Protein AF-X0XMU7-F1 (afdb_monomer_lite)

pLDDT: mean 90.37, std 7.68, range [45.72, 96.88]

Radius of gyration: 17.72 Å; chains: 1; bounding box: 58×34×39 Å

Organism: NCBI:txid412755

Secondary structure (DSSP, 8-state):
-TTSHHHHHHHHHHHHHSEE--TT--TTS--SEE---HHHHHHHHHHTTEEEEEEEEESGGGGGSTTHHHHHHSHHHHHHHHHHHHHHHT-TTTGGGSSEEEEEEEEPPP--

InterPro domains:
  IPR029063 S-adenosyl-L-methionine-dependent methyltransferase superfamily [G3DSA:3.40.50.150] (1-109)

Foldseek 3Di:
DCVDPVVVVQVVCCVVFQWHDDPVVDVPGDHTDGHDDQVVVVVVCVVVQWAWPAKWAAQFCLVVDPPSVVLCVDPVSVVVSVVVRVVQTRPPVRSVSGPDMDTDTHHDDPPD

Structure (mmCIF, N/CA/C/O backbone):
data_AF-X0XMU7-F1
#
_entry.id   AF-X0XMU7-F1
#
loop_
_atom_site.group_PDB
_atom_site.id
_atom_site.type_symbol
_atom_site.label_atom_id
_atom_site.label_alt_id
_atom_site.label_comp_id
_atom_site.label_asym_id
_atom_site.label_entity_id
_atom_site.label_seq_id
_atom_site.pdbx_PDB_ins_code
_atom_site.Cartn_x
_atom_site.Cartn_y
_atom_site.Cartn_z
_atom_site.occupancy
_atom_site.B_iso_or_equiv
_atom_site.auth_seq_id
_atom_site.auth_comp_id
_atom_site.auth_asym_id
_atom_site.auth_atom_id
_atom_site.pdbx_PDB_model_num
ATOM 1 N N . GLY A 1 1 ? 16.074 10.063 0.774 1.00 84.88 1 GLY A N 1
ATOM 2 C CA . GLY A 1 1 ? 15.618 8.680 1.060 1.00 84.88 1 GLY A CA 1
ATOM 3 C C . GLY A 1 1 ? 16.195 8.187 2.378 1.00 84.88 1 GLY A C 1
ATOM 4 O O . GLY A 1 1 ? 16.749 8.995 3.102 1.00 84.88 1 GLY A O 1
ATOM 5 N N . LEU A 1 2 ? 16.106 6.891 2.708 1.00 91.25 2 LEU A N 1
ATOM 6 C CA . LEU A 1 2 ? 16.424 6.341 4.052 1.00 91.25 2 LEU A CA 1
ATOM 7 C C . LEU A 1 2 ? 17.864 6.565 4.578 1.00 91.25 2 LEU A C 1
ATOM 9 O O . LEU A 1 2 ? 18.133 6.370 5.770 1.00 91.25 2 LEU A O 1
ATOM 13 N N . SER A 1 3 ? 18.797 6.962 3.710 1.00 94.50 3 SER A N 1
ATOM 14 C CA . SER A 1 3 ? 20.139 7.415 4.096 1.00 94.50 3 SER A CA 1
ATOM 15 C C . SER A 1 3 ? 20.135 8.772 4.814 1.00 94.50 3 SER A C 1
ATOM 17 O O . SER A 1 3 ? 21.051 9.039 5.587 1.00 94.50 3 SER A O 1
ATOM 19 N N . ASP A 1 4 ? 19.110 9.596 4.594 1.00 95.06 4 ASP A N 1
ATOM 20 C CA . ASP A 1 4 ? 18.894 10.874 5.267 1.00 95.06 4 ASP A CA 1
ATOM 21 C C . ASP A 1 4 ? 18.164 10.654 6.610 1.00 95.06 4 ASP A C 1
ATOM 23 O O . ASP A 1 4 ? 17.062 10.090 6.619 1.00 95.06 4 ASP A O 1
ATOM 27 N N . PRO A 1 5 ? 18.736 11.085 7.751 1.00 95.06 5 PRO A N 1
ATOM 28 C CA . PRO A 1 5 ? 18.089 10.975 9.056 1.00 95.06 5 PRO A CA 1
ATOM 29 C C . PRO A 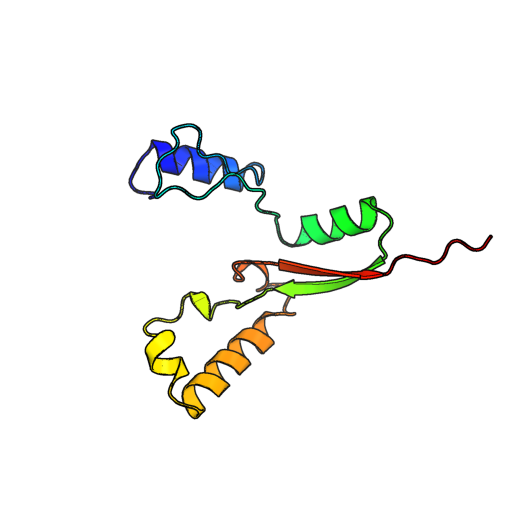1 5 ? 16.719 11.661 9.143 1.00 95.06 5 PRO A C 1
ATOM 31 O O . PRO A 1 5 ? 15.840 11.151 9.835 1.00 95.06 5 PRO A O 1
ATOM 34 N N . ALA A 1 6 ? 16.513 12.782 8.446 1.00 93.62 6 ALA A N 1
ATOM 35 C CA . ALA A 1 6 ? 15.232 13.485 8.450 1.00 93.62 6 ALA A CA 1
ATOM 36 C C . ALA A 1 6 ? 14.149 12.652 7.755 1.00 93.62 6 ALA A C 1
ATOM 38 O O . ALA A 1 6 ? 13.058 12.484 8.293 1.00 93.62 6 ALA A O 1
ATOM 39 N N . PHE A 1 7 ? 14.477 12.042 6.613 1.00 95.12 7 PHE A N 1
ATOM 40 C CA . PHE A 1 7 ? 13.562 11.130 5.928 1.00 95.12 7 PHE A CA 1
ATOM 41 C C . PHE A 1 7 ? 13.304 9.851 6.736 1.00 95.12 7 PHE A C 1
ATOM 43 O O . PHE A 1 7 ? 12.195 9.325 6.728 1.00 95.12 7 PHE A O 1
ATOM 50 N N . ARG A 1 8 ? 14.303 9.348 7.473 1.00 95.56 8 ARG A N 1
ATOM 51 C CA . ARG A 1 8 ? 14.114 8.189 8.358 1.00 95.56 8 ARG A CA 1
ATOM 52 C C . ARG A 1 8 ? 13.086 8.461 9.452 1.00 95.56 8 ARG A C 1
ATOM 54 O O . ARG A 1 8 ? 12.254 7.599 9.697 1.00 95.56 8 ARG A O 1
ATOM 61 N N . ALA A 1 9 ? 13.108 9.648 10.054 1.00 95.06 9 ALA A N 1
ATOM 62 C CA . ALA A 1 9 ? 12.111 10.030 11.052 1.00 95.06 9 ALA A CA 1
ATOM 63 C C . ALA A 1 9 ? 10.686 10.069 10.464 1.00 95.06 9 ALA A C 1
ATOM 65 O O . ALA A 1 9 ? 9.735 9.688 11.142 1.00 95.06 9 ALA A O 1
ATOM 66 N N . ILE A 1 10 ? 10.540 10.476 9.195 1.00 95.69 10 ILE A N 1
ATOM 67 C CA . ILE A 1 10 ? 9.258 10.407 8.475 1.00 95.69 10 ILE A CA 1
ATOM 68 C C . ILE A 1 10 ? 8.826 8.944 8.318 1.00 95.69 10 ILE A C 1
ATOM 70 O O . ILE A 1 10 ? 7.724 8.596 8.718 1.00 95.69 10 ILE A O 1
ATOM 74 N N . ALA A 1 11 ? 9.712 8.063 7.844 1.00 94.88 11 ALA A N 1
ATOM 75 C CA . ALA A 1 11 ? 9.400 6.639 7.695 1.00 94.88 11 ALA A CA 1
ATOM 76 C C . ALA A 1 11 ? 9.056 5.951 9.034 1.00 94.88 11 ALA A C 1
ATOM 78 O O . ALA A 1 11 ? 8.179 5.093 9.089 1.00 94.88 11 ALA A O 1
ATOM 79 N N . GLU A 1 12 ? 9.718 6.323 10.131 1.00 95.88 12 GLU A N 1
ATOM 80 C CA . GLU A 1 12 ? 9.382 5.835 11.476 1.00 95.88 12 GLU A CA 1
ATOM 81 C C . GLU A 1 12 ? 7.983 6.299 11.916 1.00 95.88 12 GLU A C 1
ATOM 83 O O . GLU A 1 12 ? 7.228 5.514 12.493 1.00 95.88 12 GLU A O 1
ATOM 88 N N . GLN A 1 13 ? 7.604 7.542 11.604 1.00 95.12 13 GLN A N 1
ATOM 89 C CA . GLN A 1 13 ? 6.258 8.062 11.858 1.00 95.12 13 GLN A CA 1
ATOM 90 C C . GLN A 1 13 ? 5.195 7.362 11.000 1.00 95.12 13 GLN A C 1
ATOM 92 O O . GLN A 1 13 ? 4.113 7.050 11.512 1.00 95.12 13 GLN A O 1
ATOM 97 N N . ASP A 1 14 ? 5.503 7.096 9.729 1.00 94.94 14 ASP A N 1
ATOM 98 C CA . ASP A 1 14 ? 4.647 6.338 8.814 1.00 94.94 14 ASP A CA 1
ATOM 99 C C . ASP A 1 14 ? 4.341 4.962 9.411 1.00 94.94 14 ASP A C 1
ATOM 101 O O . ASP A 1 14 ? 3.181 4.595 9.557 1.00 94.94 14 ASP A O 1
ATOM 105 N N . LEU A 1 15 ? 5.374 4.238 9.854 1.00 93.44 15 LEU A N 1
ATOM 106 C CA . LEU A 1 15 ? 5.227 2.914 10.467 1.00 93.44 15 LEU A CA 1
ATOM 107 C C . LEU A 1 15 ? 4.461 2.942 11.795 1.00 93.44 15 LEU A C 1
ATOM 109 O O . LEU A 1 15 ? 3.770 1.984 12.122 1.00 93.44 15 LEU A O 1
ATOM 113 N N . ALA A 1 16 ? 4.599 4.008 12.585 1.00 94.31 16 ALA A N 1
ATOM 114 C CA . ALA A 1 16 ? 3.956 4.100 13.893 1.00 94.31 16 ALA A CA 1
ATOM 115 C C . ALA A 1 16 ? 2.479 4.524 13.826 1.00 94.31 16 ALA A C 1
ATOM 117 O O . ALA A 1 16 ? 1.747 4.323 14.795 1.00 94.31 16 ALA A O 1
ATOM 118 N N . SER A 1 17 ? 2.052 5.184 12.744 1.00 93.94 17 SER A N 1
ATOM 119 C CA . SER A 1 17 ? 0.763 5.893 12.723 1.00 93.94 17 SER A CA 1
ATOM 120 C C . SER A 1 17 ? 0.037 5.933 11.381 1.00 93.94 17 SER A C 1
ATOM 122 O O . SER A 1 17 ? -1.073 6.459 11.331 1.00 93.94 17 SER A O 1
ATOM 124 N N . GLY A 1 18 ? 0.676 5.501 10.296 1.00 94.25 18 GLY A N 1
ATOM 125 C CA . GLY A 1 18 ? 0.230 5.704 8.919 1.00 94.25 18 GLY A CA 1
ATOM 126 C C . GLY A 1 18 ? 0.380 7.142 8.404 1.00 94.25 18 GLY A C 1
ATOM 127 O O . GLY A 1 18 ? 0.167 7.391 7.226 1.00 94.25 18 GLY A O 1
ATOM 128 N N . GLN A 1 19 ? 0.729 8.133 9.229 1.00 95.50 19 GLN A N 1
ATOM 129 C CA . GLN A 1 19 ? 0.705 9.543 8.817 1.00 95.50 19 GLN A CA 1
ATOM 130 C C . GLN A 1 19 ? 1.999 9.990 8.124 1.00 95.50 19 GLN A C 1
ATOM 132 O O . GLN A 1 19 ? 2.941 10.406 8.799 1.00 95.50 19 GLN A O 1
ATOM 137 N N . HIS A 1 20 ? 1.978 10.072 6.791 1.00 95.69 20 HIS A N 1
ATOM 138 C CA . HIS A 1 20 ? 3.072 10.661 6.021 1.00 95.69 20 HIS A CA 1
ATOM 139 C C . HIS A 1 20 ? 2.956 12.176 5.942 1.00 95.69 20 HIS A C 1
ATOM 141 O O . HIS A 1 20 ? 1.919 12.733 5.554 1.00 95.69 20 HIS A O 1
ATOM 147 N N . ARG A 1 21 ? 4.034 12.870 6.305 1.00 95.31 21 ARG A N 1
ATOM 148 C CA . ARG A 1 21 ? 4.144 14.330 6.234 1.00 95.31 21 ARG A CA 1
ATOM 149 C C . ARG A 1 21 ? 5.516 14.723 5.707 1.00 95.31 21 ARG A C 1
ATOM 151 O O . ARG A 1 21 ? 6.528 14.207 6.162 1.00 95.31 21 ARG A O 1
ATOM 158 N N . ASN A 1 22 ? 5.528 15.728 4.837 1.00 93.00 22 ASN A N 1
ATOM 159 C CA . ASN A 1 22 ? 6.737 16.373 4.333 1.00 93.00 22 ASN A CA 1
ATOM 160 C C . ASN A 1 22 ? 6.796 17.827 4.847 1.00 93.00 22 ASN A C 1
ATOM 162 O O . ASN A 1 22 ? 6.417 18.755 4.129 1.00 93.00 22 ASN A O 1
ATOM 166 N N . PRO A 1 23 ? 7.183 18.048 6.120 1.00 88.56 23 PRO A N 1
ATOM 167 C CA . PRO A 1 23 ? 7.128 19.372 6.743 1.00 88.56 23 PRO A CA 1
ATOM 168 C C . PRO A 1 23 ? 8.171 20.352 6.189 1.00 88.56 23 PRO A C 1
ATOM 170 O O . PRO A 1 23 ? 8.014 21.559 6.353 1.00 88.56 23 PRO A O 1
ATOM 173 N N . THR A 1 24 ? 9.235 19.852 5.559 1.00 87.88 24 THR A N 1
ATOM 174 C CA . THR A 1 24 ? 10.301 20.657 4.946 1.00 87.88 24 THR A CA 1
ATOM 175 C C . THR A 1 24 ? 9.964 21.084 3.519 1.00 87.88 24 THR A C 1
ATOM 177 O O . THR A 1 24 ? 10.560 22.035 3.019 1.00 87.88 24 THR A O 1
ATOM 180 N N . GLY A 1 25 ? 8.994 20.425 2.876 1.00 89.00 25 GLY A N 1
ATOM 181 C CA . GLY A 1 25 ? 8.611 20.696 1.492 1.00 89.00 25 GLY A CA 1
ATOM 182 C C . GLY A 1 25 ? 9.643 20.216 0.472 1.00 89.00 25 GLY A C 1
ATOM 183 O O . GLY A 1 25 ? 9.689 20.756 -0.632 1.00 89.00 25 GLY A O 1
ATOM 184 N N . GLU A 1 26 ? 10.468 19.227 0.828 1.00 92.62 26 GLU A N 1
ATOM 185 C CA . GLU A 1 26 ? 11.462 18.647 -0.080 1.00 92.62 26 GLU A CA 1
ATOM 186 C C . GLU A 1 26 ? 10.754 17.979 -1.269 1.00 92.62 26 GLU A C 1
ATOM 188 O O . GLU A 1 26 ? 9.996 17.034 -1.046 1.00 92.62 26 GLU A O 1
ATOM 193 N N . PRO A 1 27 ? 10.967 18.415 -2.524 1.00 90.69 27 PRO A N 1
ATOM 194 C CA . PRO A 1 27 ? 10.182 17.931 -3.665 1.00 90.69 27 PRO A CA 1
ATOM 195 C C . PRO A 1 27 ? 10.286 16.422 -3.918 1.00 90.69 27 PRO A C 1
ATOM 197 O O . PRO A 1 27 ? 9.372 15.828 -4.484 1.00 90.69 27 PRO A O 1
ATOM 200 N N . GLU A 1 28 ? 11.398 15.806 -3.512 1.00 91.31 28 GLU A N 1
ATOM 201 C CA . GLU A 1 28 ? 11.638 14.366 -3.664 1.00 91.31 28 GLU A CA 1
ATOM 202 C C . GLU A 1 28 ? 10.988 13.522 -2.559 1.00 91.31 28 GLU A C 1
ATOM 204 O O . GLU A 1 28 ? 10.967 12.293 -2.652 1.00 91.31 28 GLU A O 1
ATOM 209 N N . TRP A 1 29 ? 10.500 14.141 -1.481 1.00 91.50 29 TRP A N 1
ATOM 210 C CA . TRP A 1 29 ? 9.824 13.431 -0.399 1.00 91.50 29 TRP A CA 1
ATOM 211 C C . TRP A 1 29 ? 8.324 13.470 -0.658 1.00 91.50 29 TRP A C 1
ATOM 213 O O . TRP A 1 29 ? 7.753 14.528 -0.932 1.00 91.50 29 TRP A O 1
ATOM 223 N N . PHE A 1 30 ? 7.710 12.289 -0.616 1.00 86.62 30 PHE A N 1
ATOM 224 C CA . PHE A 1 30 ? 6.322 12.076 -1.002 1.00 86.62 30 PHE A CA 1
ATOM 225 C C . PHE A 1 30 ? 5.361 13.048 -0.289 1.00 86.62 30 PHE A C 1
ATOM 227 O O . PHE A 1 30 ? 5.658 13.635 0.753 1.00 86.62 30 PHE A O 1
ATOM 234 N N . THR A 1 31 ? 4.203 13.282 -0.902 1.00 90.44 31 THR A N 1
ATOM 235 C CA . THR A 1 31 ? 3.226 14.268 -0.418 1.00 90.44 31 THR A CA 1
ATOM 236 C C . THR A 1 31 ? 2.599 13.872 0.925 1.00 90.44 31 THR A C 1
ATOM 238 O O . THR A 1 31 ? 2.808 12.782 1.439 1.00 90.44 31 THR A O 1
ATOM 241 N N . THR A 1 32 ? 1.763 14.741 1.494 1.00 93.00 32 THR A N 1
ATOM 242 C CA . THR A 1 32 ? 0.972 14.413 2.690 1.00 93.00 32 THR A CA 1
ATOM 243 C C . THR A 1 32 ? -0.059 13.324 2.388 1.00 93.00 32 THR A C 1
ATOM 245 O O . THR A 1 32 ? -0.932 13.523 1.543 1.00 93.00 32 THR A O 1
ATOM 248 N N . ALA A 1 33 ? 0.015 12.203 3.107 1.00 93.31 33 ALA A N 1
ATOM 249 C CA . ALA A 1 33 ? -0.842 11.037 2.901 1.00 93.31 33 ALA A CA 1
ATOM 250 C C . ALA A 1 33 ? -1.089 10.261 4.208 1.00 93.31 33 ALA A C 1
ATOM 252 O O . ALA A 1 33 ? -0.465 10.534 5.238 1.00 93.31 33 ALA A O 1
ATOM 253 N N . TYR A 1 34 ? -2.017 9.304 4.147 1.00 93.62 34 TYR A N 1
ATOM 254 C CA . TYR A 1 34 ? -2.191 8.264 5.157 1.00 93.62 34 TYR A CA 1
ATOM 255 C C . TYR A 1 34 ? -1.923 6.897 4.518 1.00 93.62 34 TYR A C 1
ATOM 257 O O . TYR A 1 34 ? -2.510 6.582 3.485 1.00 93.62 34 TYR A O 1
ATOM 265 N N . PHE A 1 35 ? -1.017 6.121 5.101 1.00 93.19 35 PHE A N 1
ATOM 266 C CA . PHE A 1 35 ? -0.637 4.780 4.679 1.00 93.19 35 PHE A CA 1
ATOM 267 C C . PHE A 1 35 ? -1.305 3.773 5.609 1.00 93.19 35 PHE A C 1
ATOM 269 O O . PHE A 1 35 ? -0.771 3.450 6.667 1.00 93.19 35 PHE A O 1
ATOM 276 N N . HIS A 1 36 ? -2.493 3.313 5.221 1.00 91.25 36 HIS A N 1
ATOM 277 C CA . HIS A 1 36 ? -3.206 2.267 5.949 1.00 91.25 36 HIS A CA 1
ATOM 278 C C . HIS A 1 36 ? -2.380 0.984 6.034 1.00 91.25 36 HIS A C 1
ATOM 280 O O . HIS A 1 36 ? -1.822 0.523 5.033 1.00 91.25 36 HIS A O 1
ATOM 286 N N . HIS A 1 37 ? -2.410 0.328 7.192 1.00 87.12 37 HIS A N 1
ATOM 287 C CA . HIS A 1 37 ? -2.230 -1.118 7.210 1.00 87.12 37 HIS A CA 1
ATOM 288 C C . HIS A 1 37 ? -3.392 -1.787 6.461 1.00 87.12 37 HIS A C 1
ATOM 290 O O . HIS A 1 37 ? -4.521 -1.296 6.524 1.00 87.12 37 HIS A O 1
ATOM 296 N N . PRO A 1 38 ? -3.167 -2.926 5.776 1.00 81.06 38 PRO A N 1
ATOM 297 C CA . PRO A 1 38 ? -4.208 -3.551 4.965 1.00 81.06 38 PRO A CA 1
ATOM 298 C C . PRO A 1 38 ? -5.539 -3.771 5.687 1.00 81.06 38 PRO A C 1
ATOM 300 O O . PRO A 1 38 ? -6.595 -3.525 5.110 1.00 81.06 38 PRO A O 1
ATOM 303 N N . ASP A 1 39 ? -5.495 -4.162 6.959 1.00 81.44 39 ASP A N 1
ATOM 304 C CA . ASP A 1 39 ? -6.702 -4.458 7.730 1.00 81.44 39 ASP A CA 1
ATOM 305 C C . ASP A 1 39 ? -7.442 -3.192 8.211 1.00 81.44 39 ASP A C 1
ATOM 307 O O . ASP A 1 39 ? -8.662 -3.221 8.374 1.00 81.44 39 ASP A O 1
ATOM 311 N N . GLU A 1 40 ? -6.756 -2.051 8.346 1.00 92.00 40 GLU A N 1
ATOM 312 C CA . GLU A 1 40 ? -7.358 -0.793 8.819 1.00 92.00 40 GLU A CA 1
ATOM 313 C C . GLU A 1 40 ? -8.399 -0.248 7.837 1.00 92.00 40 GLU A C 1
ATOM 315 O O . GLU A 1 40 ? -9.437 0.269 8.249 1.00 92.00 40 GLU A O 1
ATOM 320 N N . LEU A 1 41 ? -8.166 -0.395 6.528 1.00 92.38 41 LEU A N 1
ATOM 321 C CA . LEU A 1 41 ? -9.096 0.104 5.511 1.00 92.38 41 LEU A CA 1
ATOM 322 C C . 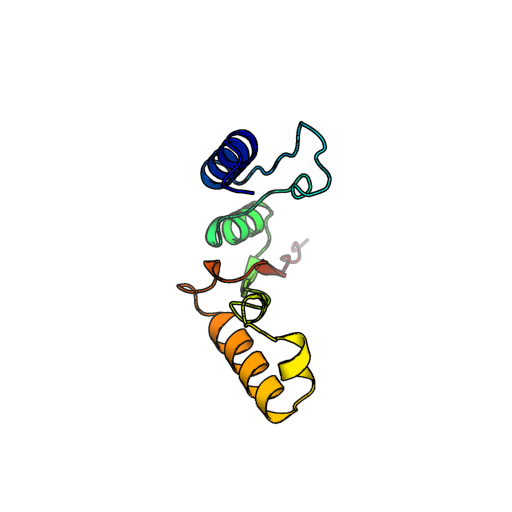LEU A 1 41 ? -10.441 -0.644 5.548 1.00 92.38 41 LEU A C 1
ATOM 324 O O . LEU A 1 41 ? -11.500 -0.057 5.307 1.00 92.38 41 LEU A O 1
ATOM 328 N N . ALA A 1 42 ? -10.415 -1.941 5.868 1.00 91.25 42 ALA A N 1
ATOM 329 C CA . ALA A 1 42 ? -11.625 -2.740 6.035 1.00 91.25 42 ALA A CA 1
ATOM 330 C C . ALA A 1 42 ? -12.428 -2.293 7.267 1.00 91.25 42 ALA A C 1
ATOM 332 O O . ALA A 1 42 ? -13.654 -2.155 7.194 1.00 91.25 42 ALA A O 1
ATOM 333 N N . GLU A 1 43 ? -11.740 -2.040 8.380 1.00 93.19 43 GLU A N 1
ATOM 334 C CA . GLU A 1 43 ? -12.346 -1.541 9.615 1.00 93.19 43 GLU A CA 1
ATOM 335 C C . GLU A 1 43 ? -12.920 -0.131 9.439 1.00 93.19 43 GLU A C 1
ATOM 337 O O . GLU A 1 43 ? -14.043 0.128 9.876 1.00 93.19 43 GLU A O 1
ATOM 342 N N . GLU A 1 44 ? -12.214 0.758 8.735 1.00 94.38 44 GLU A N 1
ATOM 343 C CA . GLU A 1 44 ? -12.696 2.104 8.413 1.00 94.38 44 GLU A CA 1
ATOM 344 C C . GLU A 1 44 ? -13.983 2.051 7.582 1.00 94.38 44 GLU A C 1
ATOM 346 O O . GLU A 1 44 ? -14.973 2.710 7.918 1.00 94.38 44 GLU A O 1
ATOM 351 N N . ALA A 1 45 ? -14.015 1.220 6.534 1.00 94.19 45 ALA A N 1
ATOM 352 C CA . ALA A 1 45 ? -15.207 1.045 5.710 1.00 94.19 45 ALA A CA 1
ATOM 353 C C . ALA A 1 45 ? -16.404 0.549 6.541 1.00 94.19 45 ALA A C 1
ATOM 355 O O . ALA A 1 45 ? -17.517 1.070 6.404 1.00 94.19 45 ALA A O 1
ATOM 356 N N . ALA A 1 46 ? -16.179 -0.413 7.440 1.00 93.12 46 ALA A N 1
ATOM 357 C CA . ALA A 1 46 ? -17.209 -0.912 8.347 1.00 93.12 46 ALA A CA 1
ATOM 358 C C . ALA A 1 46 ? -17.680 0.167 9.338 1.00 93.12 46 ALA A C 1
ATOM 360 O O . ALA A 1 46 ? -18.886 0.340 9.533 1.00 93.12 46 ALA A O 1
ATOM 361 N N . GLY A 1 47 ? -16.753 0.937 9.915 1.00 95.06 47 GLY A N 1
ATOM 362 C CA . GLY A 1 47 ? -17.044 2.068 10.801 1.00 95.06 47 GLY A CA 1
ATOM 363 C C . GLY A 1 47 ? -17.860 3.172 10.121 1.00 95.06 47 GLY A C 1
ATOM 364 O O . GLY A 1 47 ? -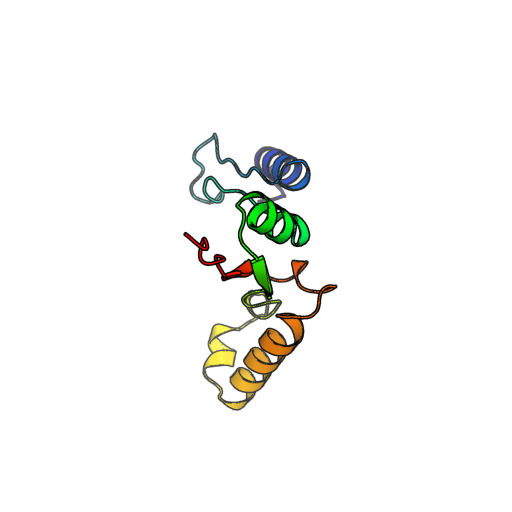18.693 3.812 10.761 1.00 95.06 47 GLY A O 1
ATOM 365 N N . ALA A 1 48 ? -17.702 3.334 8.805 1.00 95.62 48 ALA A N 1
ATOM 366 C CA . ALA A 1 48 ? -18.506 4.231 7.975 1.00 95.62 48 ALA A CA 1
ATOM 367 C C . ALA A 1 48 ? -19.897 3.670 7.601 1.00 95.62 48 ALA A C 1
ATOM 369 O O . ALA A 1 48 ? -20.651 4.316 6.869 1.00 95.62 48 ALA A O 1
ATOM 370 N N . GLY A 1 49 ? -20.262 2.473 8.074 1.00 95.75 49 GLY A N 1
ATOM 371 C CA . GLY A 1 49 ? -21.537 1.820 7.762 1.00 95.75 49 GLY A CA 1
ATOM 372 C C . GLY A 1 49 ? -21.596 1.207 6.360 1.00 95.75 49 GLY A C 1
ATOM 373 O O . GLY A 1 49 ? -22.686 0.931 5.848 1.00 95.75 49 GLY A O 1
ATOM 374 N N . LEU A 1 50 ? -20.445 1.002 5.717 1.00 95.88 50 LEU A N 1
ATOM 375 C CA . LEU A 1 50 ? -20.353 0.284 4.453 1.00 95.88 50 LEU A CA 1
ATOM 376 C C . LEU A 1 50 ? -20.166 -1.206 4.724 1.00 95.88 50 LEU A C 1
ATOM 378 O O . LEU A 1 50 ? -19.431 -1.622 5.616 1.00 95.88 50 LEU A O 1
ATOM 382 N N . ARG A 1 51 ? -20.812 -2.037 3.911 1.00 95.69 51 ARG A N 1
ATOM 383 C CA . ARG A 1 51 ? -20.563 -3.475 3.909 1.00 95.69 51 ARG A CA 1
ATOM 384 C C . ARG A 1 51 ? -19.481 -3.771 2.884 1.00 95.69 51 ARG A C 1
ATOM 386 O O . ARG A 1 51 ? -19.754 -3.692 1.680 1.00 95.69 51 ARG A O 1
ATOM 393 N N . LEU A 1 52 ? -18.289 -4.105 3.371 1.00 94.38 52 LEU A N 1
ATOM 394 C CA . LEU A 1 52 ? -17.168 -4.524 2.538 1.00 94.38 52 LEU A CA 1
ATOM 395 C C . LEU A 1 52 ? -17.576 -5.733 1.684 1.00 94.38 52 LEU A C 1
ATOM 397 O O . LEU A 1 52 ? -18.165 -6.692 2.185 1.00 94.38 52 LEU A O 1
ATOM 401 N N . VAL A 1 53 ? -17.305 -5.643 0.388 1.00 95.44 53 VAL A N 1
ATOM 402 C CA . VAL A 1 53 ? -17.459 -6.733 -0.581 1.00 95.44 53 VAL A CA 1
ATOM 403 C C . VAL A 1 53 ? -16.104 -7.373 -0.820 1.00 95.44 53 VAL A C 1
ATOM 405 O O . VAL A 1 53 ? -15.991 -8.592 -0.759 1.00 95.44 53 VAL A O 1
ATOM 408 N N . GLU A 1 54 ? -15.081 -6.550 -1.046 1.00 94.31 54 GLU A N 1
ATOM 409 C CA . GLU A 1 54 ? -13.731 -7.023 -1.314 1.00 94.31 54 GLU A CA 1
ATOM 410 C C . GLU A 1 54 ? -12.691 -5.975 -0.917 1.00 94.31 54 GLU A C 1
ATOM 412 O O . GLU A 1 54 ? -12.946 -4.772 -0.994 1.00 94.31 54 GLU A O 1
ATOM 417 N N . LEU A 1 55 ? -11.517 -6.447 -0.506 1.00 94.06 55 LEU A N 1
ATOM 418 C CA . LEU A 1 55 ? -10.322 -5.641 -0.309 1.00 94.06 55 LEU A CA 1
ATOM 419 C C . LEU A 1 55 ? -9.196 -6.278 -1.122 1.00 94.06 55 LEU A C 1
ATOM 421 O O . LEU A 1 55 ? -8.785 -7.402 -0.819 1.00 94.06 55 LEU A O 1
ATOM 425 N N . ILE A 1 56 ? -8.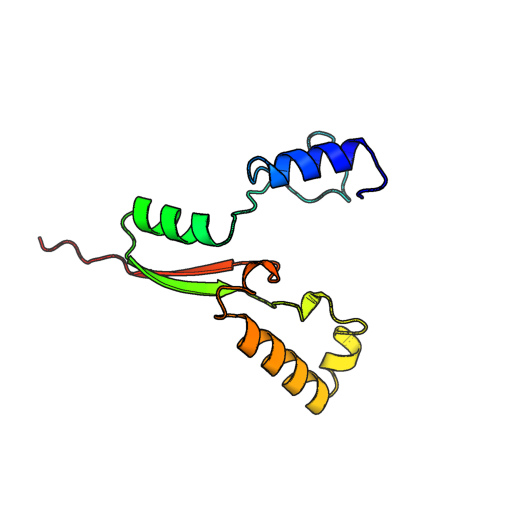707 -5.550 -2.122 1.00 94.81 56 ILE A N 1
ATOM 426 C CA . ILE A 1 56 ? -7.657 -6.020 -3.028 1.00 94.81 56 ILE A CA 1
ATOM 427 C C . ILE A 1 56 ? -6.458 -5.081 -3.042 1.00 94.81 56 ILE A C 1
ATOM 429 O O . ILE A 1 56 ? -6.587 -3.870 -2.854 1.00 94.81 56 ILE A O 1
ATOM 433 N N . GLY A 1 57 ? -5.286 -5.661 -3.270 1.00 93.56 57 GLY A N 1
ATOM 434 C CA . GLY A 1 57 ? -4.082 -4.924 -3.623 1.00 93.56 57 GLY A CA 1
ATOM 435 C C . GLY A 1 57 ? -4.079 -4.523 -5.096 1.00 93.56 57 GLY A C 1
ATOM 436 O O . GLY A 1 57 ? -4.606 -5.239 -5.941 1.00 93.56 57 GLY A O 1
ATOM 437 N N . VAL A 1 58 ? -3.479 -3.378 -5.412 1.00 92.25 58 VAL A N 1
ATOM 438 C CA . VAL A 1 58 ? -3.305 -2.892 -6.788 1.00 92.25 58 VAL A CA 1
ATOM 439 C C . VAL A 1 58 ? -1.826 -2.970 -7.163 1.00 92.25 58 VAL A C 1
ATOM 441 O O . VAL A 1 58 ? -0.965 -2.619 -6.357 1.00 92.25 58 VAL A O 1
ATOM 444 N N . GLU A 1 59 ? -1.541 -3.441 -8.381 1.00 88.19 59 GLU A N 1
ATOM 445 C CA . GLU A 1 59 ? -0.200 -3.650 -8.970 1.00 88.19 59 GLU A CA 1
ATOM 446 C C . GLU A 1 59 ? 0.664 -4.736 -8.300 1.00 88.19 59 GLU A C 1
ATOM 448 O O . GLU A 1 59 ? 1.484 -5.361 -8.974 1.00 88.19 59 GLU A O 1
ATOM 453 N N . GLY A 1 60 ? 0.478 -5.023 -7.009 1.00 87.00 60 GLY A N 1
ATOM 454 C CA . GLY A 1 60 ? 1.279 -6.010 -6.284 1.00 87.00 60 GLY A CA 1
ATOM 455 C C . GLY A 1 60 ? 2.780 -5.743 -6.422 1.00 87.00 60 GLY A C 1
ATOM 456 O O . GLY A 1 60 ? 3.239 -4.601 -6.430 1.00 87.00 60 GLY A O 1
ATOM 457 N N . LEU A 1 61 ? 3.555 -6.816 -6.598 1.00 84.06 61 LEU A N 1
ATOM 458 C CA . LEU A 1 61 ? 4.995 -6.709 -6.837 1.00 84.06 61 LEU A CA 1
ATOM 459 C C . LEU A 1 61 ? 5.359 -6.224 -8.249 1.00 84.06 61 LEU A C 1
ATOM 461 O O . LEU A 1 61 ? 6.535 -5.959 -8.497 1.00 84.06 61 LEU A O 1
ATOM 465 N N . ALA A 1 62 ? 4.399 -6.110 -9.177 1.00 81.75 62 ALA A N 1
ATOM 466 C CA . ALA A 1 62 ? 4.694 -5.790 -10.573 1.00 81.75 62 ALA A CA 1
ATOM 467 C C . ALA A 1 62 ? 5.396 -4.434 -10.722 1.00 81.75 62 ALA A C 1
ATOM 469 O O . ALA A 1 62 ? 6.330 -4.319 -11.511 1.00 81.75 62 ALA A O 1
ATOM 470 N N . ALA A 1 63 ? 5.015 -3.447 -9.904 1.00 72.88 63 ALA A N 1
ATOM 471 C CA . ALA A 1 63 ? 5.636 -2.121 -9.875 1.00 72.88 63 ALA A CA 1
ATOM 472 C C . ALA A 1 63 ? 7.137 -2.146 -9.515 1.00 72.88 63 ALA A C 1
ATOM 474 O O . ALA A 1 63 ? 7.864 -1.202 -9.815 1.00 72.88 63 ALA A O 1
ATOM 475 N N . TRP A 1 64 ? 7.611 -3.228 -8.894 1.00 78.81 64 TRP A N 1
ATOM 476 C CA . TRP A 1 64 ? 9.000 -3.411 -8.468 1.00 78.81 64 TRP A CA 1
ATOM 477 C C . TRP A 1 64 ? 9.807 -4.296 -9.423 1.00 78.81 64 TRP A C 1
ATOM 479 O O . TRP A 1 64 ? 10.985 -4.561 -9.168 1.00 78.81 64 TRP A O 1
ATOM 489 N N . LEU A 1 65 ? 9.191 -4.779 -10.507 1.00 82.31 65 LEU A N 1
ATOM 490 C CA . LEU A 1 65 ? 9.886 -5.578 -11.506 1.00 82.31 65 LEU A CA 1
ATOM 491 C C . LEU A 1 65 ? 10.886 -4.696 -12.265 1.00 82.31 65 LEU A C 1
ATOM 493 O O . LEU A 1 65 ? 10.527 -3.623 -12.760 1.00 82.31 65 LEU A O 1
ATOM 497 N N . PRO A 1 66 ? 12.149 -5.131 -12.384 1.00 82.19 66 PRO A N 1
ATOM 498 C CA . PRO A 1 66 ? 13.126 -4.388 -13.154 1.00 82.19 66 PRO A CA 1
ATOM 499 C C . PRO A 1 66 ? 12.730 -4.440 -14.639 1.00 82.19 66 PRO A C 1
ATOM 501 O O . PRO A 1 66 ? 12.170 -5.433 -15.103 1.00 82.19 66 PRO A O 1
ATOM 504 N N . GLN A 1 67 ? 12.996 -3.357 -15.375 1.00 86.44 67 GLN A N 1
ATOM 505 C CA . GLN A 1 67 ? 12.653 -3.246 -16.801 1.00 86.44 67 GLN A CA 1
ATOM 506 C C . GLN A 1 67 ? 11.153 -3.432 -17.106 1.00 86.44 67 GLN A C 1
ATOM 508 O O . GLN A 1 67 ? 10.803 -3.868 -18.199 1.00 86.44 67 GLN A O 1
ATOM 513 N N . LEU A 1 68 ? 10.258 -3.096 -16.166 1.00 88.94 68 LEU A N 1
ATOM 514 C CA . LEU A 1 68 ? 8.811 -3.260 -16.350 1.00 88.94 68 LEU A CA 1
ATOM 515 C C . LEU A 1 68 ? 8.314 -2.669 -17.677 1.00 88.94 68 LEU A C 1
ATOM 517 O O . LEU A 1 68 ? 7.581 -3.340 -18.390 1.00 88.94 68 LEU A O 1
ATOM 521 N N . GLU A 1 69 ? 8.737 -1.450 -18.019 1.00 90.56 69 GLU A N 1
ATOM 522 C CA . GLU A 1 69 ? 8.338 -0.770 -19.259 1.00 90.56 69 GLU A CA 1
ATOM 523 C C . GLU A 1 69 ? 8.742 -1.567 -20.509 1.00 90.56 69 GLU A C 1
ATOM 525 O O . GLU A 1 69 ? 7.916 -1.828 -21.375 1.00 90.56 69 GLU A O 1
ATOM 530 N N . GLU A 1 70 ? 9.986 -2.041 -20.564 1.00 92.69 70 GLU A N 1
ATOM 531 C CA . GLU A 1 70 ? 10.506 -2.829 -21.687 1.00 92.69 70 GLU A CA 1
ATOM 532 C C . GLU A 1 70 ? 9.817 -4.201 -21.786 1.00 92.69 70 GLU A C 1
ATOM 534 O O . GLU A 1 70 ? 9.499 -4.665 -22.880 1.00 92.69 70 GLU A O 1
ATOM 539 N N . GLN A 1 71 ? 9.559 -4.847 -20.644 1.00 91.62 71 GLN A N 1
ATOM 540 C CA . GLN A 1 71 ? 8.873 -6.141 -20.561 1.00 91.62 71 GLN A CA 1
ATOM 541 C C . GLN A 1 71 ? 7.383 -6.035 -20.904 1.00 91.62 71 GLN A C 1
ATOM 543 O O . GLN A 1 71 ? 6.789 -7.000 -21.373 1.00 91.62 71 GLN A O 1
ATOM 548 N N . TRP A 1 72 ? 6.762 -4.882 -20.667 1.00 93.94 72 TRP A N 1
ATOM 549 C CA . TRP A 1 72 ? 5.343 -4.660 -20.940 1.00 93.94 72 TRP A CA 1
ATOM 550 C C . TRP A 1 72 ? 5.020 -4.589 -22.439 1.00 93.94 72 TRP A C 1
ATOM 552 O O . TRP A 1 72 ? 3.900 -4.914 -22.849 1.00 93.94 72 TRP A O 1
ATOM 562 N N . GLU A 1 73 ? 5.995 -4.184 -23.256 1.00 96.19 73 GLU A N 1
ATOM 563 C CA . GLU A 1 73 ? 5.870 -4.133 -24.716 1.00 96.19 73 GLU A CA 1
ATOM 564 C C . GLU A 1 73 ? 5.839 -5.532 -25.352 1.00 96.19 73 GLU A C 1
ATOM 566 O O . GLU A 1 73 ? 5.228 -5.716 -26.409 1.00 96.19 73 GLU A O 1
ATOM 571 N N . ASP A 1 74 ? 6.438 -6.537 -24.702 1.00 96.62 74 ASP A N 1
ATOM 572 C CA . ASP A 1 74 ? 6.336 -7.928 -25.135 1.00 96.62 74 ASP A CA 1
ATOM 573 C C . ASP A 1 74 ? 5.022 -8.573 -24.638 1.00 96.62 74 ASP A C 1
ATOM 575 O O . ASP A 1 74 ? 4.753 -8.604 -23.433 1.00 96.62 74 ASP A O 1
ATOM 579 N N . PRO A 1 75 ? 4.174 -9.118 -25.534 1.00 96.62 75 PRO A N 1
ATOM 580 C CA . PRO A 1 75 ? 2.889 -9.684 -25.135 1.00 96.62 75 PRO A CA 1
ATOM 581 C C . PRO A 1 75 ? 2.978 -10.860 -24.156 1.00 96.62 75 PRO A C 1
ATOM 583 O O . PRO A 1 75 ? 2.087 -10.991 -23.319 1.00 96.62 75 PRO A O 1
ATOM 586 N N . GLU A 1 76 ? 4.001 -11.715 -24.256 1.00 95.69 76 GLU A N 1
ATOM 587 C CA . GLU A 1 76 ? 4.144 -12.891 -23.389 1.00 95.69 76 GLU A CA 1
ATOM 588 C C . GLU A 1 76 ? 4.580 -12.472 -21.980 1.00 95.69 76 GLU A C 1
ATOM 590 O O . GLU A 1 76 ? 3.952 -12.860 -20.989 1.00 95.69 76 GLU A O 1
ATOM 595 N N . SER A 1 77 ? 5.576 -11.591 -21.887 1.00 93.88 77 SER A N 1
ATOM 596 C CA . SER A 1 77 ? 5.999 -10.979 -20.626 1.00 93.88 77 SER A CA 1
ATOM 597 C C . SER A 1 77 ? 4.872 -10.195 -19.957 1.00 93.88 77 SER A C 1
ATOM 599 O O . SER A 1 77 ? 4.653 -10.340 -18.751 1.00 93.88 77 SER A O 1
ATOM 601 N N . ARG A 1 78 ? 4.094 -9.415 -20.716 1.00 94.56 78 ARG A N 1
ATOM 602 C CA . ARG A 1 78 ? 2.936 -8.688 -20.177 1.00 94.56 78 ARG A CA 1
ATOM 603 C C . ARG A 1 78 ? 1.899 -9.617 -19.554 1.00 94.56 78 ARG A C 1
ATOM 605 O O . ARG A 1 78 ? 1.369 -9.298 -18.491 1.00 94.56 78 ARG A O 1
ATOM 612 N N . GLU A 1 79 ? 1.612 -10.763 -20.169 1.00 94.62 79 GLU A N 1
ATOM 613 C CA . GLU A 1 79 ? 0.698 -11.746 -19.574 1.00 94.62 79 GLU A CA 1
ATOM 614 C C . GLU A 1 79 ? 1.250 -12.318 -18.265 1.00 94.62 79 GLU A C 1
ATOM 616 O O . GLU A 1 79 ? 0.502 -12.445 -17.295 1.00 94.62 79 GLU A O 1
ATOM 621 N N . ALA A 1 80 ? 2.555 -12.591 -18.181 1.00 91.19 80 ALA A N 1
ATOM 622 C CA . ALA A 1 80 ? 3.183 -13.037 -16.936 1.00 91.19 80 ALA A CA 1
ATOM 623 C C . ALA A 1 80 ? 3.116 -11.967 -15.828 1.00 91.19 80 ALA A C 1
ATOM 625 O O . ALA A 1 80 ? 2.826 -12.284 -14.670 1.00 91.19 80 ALA A O 1
ATOM 626 N N . ILE A 1 81 ? 3.322 -10.693 -16.178 1.00 91.69 81 ILE A N 1
ATOM 627 C CA . ILE A 1 81 ? 3.193 -9.556 -15.253 1.00 91.69 81 ILE A CA 1
ATOM 628 C C . ILE A 1 81 ? 1.755 -9.451 -14.733 1.00 91.69 81 ILE A C 1
ATOM 630 O O . ILE A 1 81 ? 1.532 -9.394 -13.522 1.00 91.69 81 ILE A O 1
ATOM 634 N N . LEU A 1 82 ? 0.772 -9.471 -15.637 1.00 91.69 82 LEU A N 1
ATOM 635 C CA . LEU A 1 82 ? -0.646 -9.408 -15.283 1.00 91.69 82 LEU A CA 1
ATOM 636 C C . LEU A 1 82 ? -1.086 -10.617 -14.454 1.00 91.69 82 LEU A C 1
ATOM 638 O O . LEU A 1 82 ? -1.876 -10.466 -13.524 1.00 91.69 82 LEU A O 1
ATOM 642 N N . PHE A 1 83 ? -0.576 -11.810 -14.762 1.00 90.44 83 PHE A N 1
ATOM 643 C CA . PHE A 1 83 ? -0.813 -13.006 -13.960 1.00 90.44 83 PHE A CA 1
ATOM 644 C C . PHE A 1 83 ? -0.304 -12.825 -12.527 1.00 90.44 83 PHE A C 1
ATOM 646 O O . PHE A 1 83 ? -1.042 -13.106 -11.587 1.00 90.44 83 PHE A O 1
ATOM 653 N N . SER A 1 84 ? 0.919 -12.316 -12.355 1.00 88.88 84 SER A N 1
ATOM 654 C CA . SER A 1 84 ? 1.503 -12.060 -11.032 1.00 88.88 84 SER A CA 1
ATOM 655 C C . SER A 1 84 ? 0.673 -11.059 -10.222 1.00 88.88 84 SER A C 1
ATOM 657 O O . SER A 1 84 ? 0.337 -11.329 -9.069 1.00 88.88 84 SER A O 1
ATOM 659 N N . ALA A 1 85 ? 0.267 -9.944 -10.841 1.00 89.69 85 ALA A N 1
ATOM 660 C CA . ALA A 1 85 ? -0.581 -8.945 -10.191 1.00 89.69 85 ALA A CA 1
ATOM 661 C C . ALA A 1 85 ? -1.915 -9.554 -9.716 1.00 89.69 85 ALA A C 1
ATOM 663 O O . ALA A 1 85 ? -2.255 -9.427 -8.542 1.00 89.69 85 ALA A O 1
ATOM 664 N N . ARG A 1 86 ? -2.611 -10.301 -10.587 1.00 90.12 86 ARG A N 1
ATOM 665 C CA . ARG A 1 86 ? -3.876 -10.988 -10.252 1.00 90.12 86 ARG A CA 1
ATOM 666 C C . ARG A 1 86 ? -3.708 -12.059 -9.174 1.00 90.12 86 ARG A C 1
ATOM 668 O O . ARG A 1 86 ? -4.582 -12.242 -8.340 1.00 90.12 86 ARG A O 1
ATOM 675 N N . ALA A 1 87 ? -2.595 -12.791 -9.177 1.00 88.12 87 ALA A N 1
ATOM 676 C CA . ALA A 1 87 ? -2.345 -13.823 -8.172 1.00 88.12 87 ALA A CA 1
ATOM 677 C C . ALA A 1 87 ? -2.159 -13.230 -6.764 1.00 88.12 87 ALA A C 1
ATOM 679 O O . ALA A 1 87 ? -2.504 -13.874 -5.775 1.00 88.12 87 ALA A O 1
ATOM 680 N N . ILE A 1 88 ? -1.617 -12.013 -6.678 1.00 89.25 88 ILE A N 1
ATOM 681 C CA . ILE A 1 88 ? -1.342 -11.322 -5.413 1.00 89.25 88 ILE A CA 1
ATOM 682 C C . ILE A 1 88 ? -2.552 -10.507 -4.933 1.00 89.25 88 ILE A C 1
ATOM 684 O O . ILE A 1 88 ? -2.742 -10.395 -3.723 1.00 89.25 88 ILE A O 1
ATOM 688 N N . GLU A 1 89 ? -3.374 -9.962 -5.840 1.00 92.44 89 GLU A N 1
ATOM 689 C CA . GLU A 1 89 ? -4.391 -8.945 -5.518 1.00 92.44 89 GLU A CA 1
ATOM 690 C C . GLU A 1 89 ? -5.336 -9.344 -4.369 1.00 92.44 89 GLU A C 1
ATOM 692 O O . GLU A 1 89 ? -5.603 -8.523 -3.488 1.00 92.44 89 GLU A O 1
ATOM 697 N N . SER A 1 90 ? -5.776 -10.608 -4.313 1.00 89.81 90 SER A N 1
ATOM 698 C CA . SER A 1 90 ? -6.718 -11.093 -3.291 1.00 89.81 90 SER A CA 1
ATOM 699 C C . SER A 1 90 ? -6.068 -11.890 -2.148 1.00 89.81 90 SER A C 1
ATOM 701 O O . SER A 1 90 ? -6.746 -12.138 -1.146 1.00 89.81 90 SER A O 1
ATOM 703 N N . GLU A 1 91 ? -4.787 -12.272 -2.248 1.00 91.75 91 GLU A N 1
ATOM 704 C CA . GLU A 1 91 ? -4.094 -13.115 -1.257 1.00 91.75 91 GLU A CA 1
ATOM 705 C C . GLU A 1 91 ? -3.795 -12.320 0.032 1.00 91.75 91 GLU A C 1
ATOM 707 O O . GLU A 1 91 ? -2.917 -11.451 0.021 1.00 91.75 91 GLU A O 1
ATOM 712 N N . PRO A 1 92 ? -4.482 -12.599 1.165 1.00 89.19 92 PRO A N 1
ATOM 713 C CA . PRO A 1 92 ? -4.384 -11.779 2.374 1.00 89.19 92 PRO A CA 1
ATOM 714 C C . PRO A 1 92 ? -2.956 -11.585 2.882 1.00 89.19 92 PRO A C 1
ATOM 716 O O . PRO A 1 92 ? -2.600 -10.483 3.293 1.00 89.19 92 PRO A O 1
ATOM 719 N N . SER A 1 93 ? -2.130 -12.633 2.818 1.00 89.88 93 SER A N 1
ATOM 720 C CA . SER A 1 93 ? -0.748 -12.583 3.308 1.00 89.88 93 SER A CA 1
ATOM 721 C C . SER A 1 93 ? 0.183 -11.725 2.445 1.00 89.88 93 SER A C 1
ATOM 723 O O . SER A 1 93 ? 1.252 -11.333 2.910 1.00 89.88 93 SER A O 1
ATOM 725 N N . LEU A 1 94 ? -0.220 -11.405 1.210 1.00 89.81 94 LEU A N 1
ATOM 726 C CA . LEU A 1 94 ? 0.595 -10.685 0.231 1.00 89.81 94 LEU A CA 1
ATOM 727 C C . LEU A 1 94 ? 0.060 -9.288 -0.110 1.00 89.81 94 LEU A C 1
ATOM 729 O O . LEU A 1 94 ? 0.759 -8.535 -0.785 1.00 89.81 94 LEU A O 1
ATOM 733 N N . ARG A 1 95 ? -1.120 -8.882 0.386 1.00 88.81 95 ARG A N 1
ATOM 734 C CA . ARG A 1 95 ? -1.694 -7.547 0.102 1.00 88.81 95 ARG A CA 1
ATOM 735 C C . ARG A 1 95 ? -0.755 -6.397 0.449 1.00 88.81 95 ARG A C 1
ATOM 737 O O . ARG A 1 95 ? -0.698 -5.425 -0.294 1.00 88.81 95 ARG A O 1
ATOM 744 N N . GLY A 1 96 ? 0.021 -6.531 1.526 1.00 87.56 96 GLY A N 1
ATOM 745 C CA . GLY A 1 96 ? 1.005 -5.526 1.944 1.00 87.56 96 GLY A CA 1
ATOM 746 C C . GLY A 1 96 ? 2.164 -5.310 0.960 1.00 87.56 96 GLY A C 1
ATOM 747 O O . GLY A 1 96 ? 2.938 -4.378 1.141 1.00 87.56 96 GLY A O 1
ATOM 748 N N . LEU A 1 97 ? 2.298 -6.146 -0.075 1.00 89.12 97 LEU A N 1
ATOM 749 C CA . LEU A 1 97 ? 3.269 -5.954 -1.157 1.00 89.12 97 LEU A CA 1
ATOM 750 C C . LEU A 1 97 ? 2.759 -5.024 -2.265 1.00 89.12 97 LEU A C 1
ATOM 752 O O . LEU A 1 97 ? 3.518 -4.678 -3.167 1.00 89.12 97 LEU A O 1
ATOM 756 N N . SER A 1 98 ? 1.482 -4.646 -2.220 1.00 90.19 98 SER A N 1
ATOM 757 C CA . SER A 1 98 ? 0.878 -3.717 -3.173 1.00 90.19 98 SER A CA 1
ATOM 758 C C . SER A 1 98 ? 1.118 -2.278 -2.735 1.00 90.19 98 SER A C 1
ATOM 760 O O . SER A 1 98 ? 0.971 -1.956 -1.558 1.00 90.19 98 SER A O 1
ATOM 762 N N . ALA A 1 99 ? 1.443 -1.397 -3.683 1.00 87.62 99 ALA A N 1
ATOM 763 C CA . ALA A 1 99 ? 1.639 0.027 -3.397 1.00 87.62 99 ALA A CA 1
ATOM 764 C C . ALA A 1 99 ? 0.329 0.736 -3.005 1.00 87.62 99 ALA A C 1
ATOM 766 O O . ALA A 1 99 ? 0.351 1.734 -2.287 1.00 87.62 99 ALA A O 1
ATOM 767 N N . HIS A 1 100 ? -0.809 0.207 -3.463 1.00 91.12 100 HIS A N 1
ATOM 768 C CA . HIS A 1 100 ? -2.134 0.736 -3.165 1.00 91.12 100 HIS A CA 1
ATOM 769 C C . HIS A 1 100 ? -3.107 -0.390 -2.808 1.00 91.12 100 HIS A C 1
ATOM 771 O O . HIS A 1 100 ? -2.946 -1.538 -3.230 1.00 91.12 100 HIS A O 1
ATOM 777 N N . LEU A 1 101 ? -4.152 -0.028 -2.066 1.00 92.94 101 LEU A N 1
ATOM 778 C CA . LEU A 1 101 ? -5.269 -0.898 -1.713 1.00 92.94 101 LEU A CA 1
ATOM 779 C C . LEU A 1 101 ? -6.572 -0.311 -2.251 1.00 92.94 101 LEU A C 1
ATOM 781 O O . LEU A 1 101 ? -6.766 0.906 -2.243 1.00 92.94 101 LEU A O 1
ATOM 785 N N . LEU A 1 102 ? -7.484 -1.181 -2.676 1.00 94.19 102 LEU A N 1
ATOM 786 C CA . LEU A 1 102 ? -8.828 -0.817 -3.103 1.00 94.19 102 LEU A CA 1
ATOM 787 C C . LEU A 1 102 ? -9.860 -1.591 -2.280 1.00 94.19 102 LEU A C 1
ATOM 789 O O . LEU A 1 102 ? -9.918 -2.819 -2.327 1.00 94.19 102 LEU A O 1
ATOM 793 N N . ALA A 1 103 ? -10.705 -0.853 -1.560 1.00 94.69 103 ALA A N 1
ATOM 794 C CA . ALA A 1 103 ? -11.874 -1.400 -0.886 1.00 94.69 103 ALA A CA 1
ATOM 795 C C . ALA A 1 103 ? -13.122 -1.216 -1.757 1.00 94.69 103 ALA A C 1
ATOM 797 O O . ALA A 1 103 ? -13.548 -0.095 -2.045 1.00 94.69 103 ALA A O 1
ATOM 798 N N . VAL A 1 104 ? -13.738 -2.327 -2.150 1.00 95.69 104 VAL A N 1
ATOM 799 C CA . VAL A 1 104 ? -15.037 -2.354 -2.823 1.00 95.69 104 VAL A CA 1
ATOM 800 C C . VAL A 1 104 ? -16.098 -2.609 -1.764 1.00 95.69 104 VAL A C 1
ATOM 802 O O . VAL A 1 104 ? -16.064 -3.625 -1.072 1.00 95.69 104 VAL A O 1
ATOM 805 N N . ALA A 1 105 ? -17.061 -1.702 -1.623 1.00 96.00 105 ALA A N 1
ATOM 806 C CA . ALA A 1 105 ? -18.089 -1.813 -0.596 1.00 96.00 105 ALA A CA 1
ATOM 807 C C . ALA A 1 105 ? -19.471 -1.388 -1.100 1.00 96.00 105 ALA A C 1
ATOM 809 O O . ALA A 1 105 ? -19.617 -0.602 -2.035 1.00 96.00 105 ALA A O 1
ATOM 810 N N . THR A 1 106 ? -20.507 -1.911 -0.448 1.00 96.88 106 THR A N 1
ATOM 811 C CA . THR A 1 106 ? -21.905 -1.564 -0.722 1.00 96.88 106 THR A CA 1
ATOM 812 C C . THR A 1 106 ? -22.498 -0.779 0.432 1.00 96.88 106 THR A C 1
ATOM 814 O O . THR A 1 106 ? -22.191 -1.019 1.600 1.00 96.88 106 THR A O 1
ATOM 817 N N . ARG A 1 107 ? -23.406 0.137 0.105 1.00 94.25 107 ARG A N 1
ATOM 818 C CA . ARG A 1 107 ? -24.254 0.800 1.091 1.00 94.25 107 ARG A CA 1
ATOM 819 C C . ARG A 1 107 ? -25.560 0.028 1.188 1.00 94.25 107 ARG A C 1
ATOM 821 O O . ARG A 1 107 ? -26.201 -0.203 0.164 1.00 94.25 107 ARG A O 1
ATOM 828 N N . GLY A 1 108 ? -25.955 -0.370 2.394 1.00 84.00 108 GLY A N 1
ATOM 829 C CA . GLY A 1 108 ? -27.306 -0.883 2.604 1.00 84.00 108 GLY A CA 1
ATOM 830 C C . GLY A 1 108 ? -28.328 0.189 2.217 1.00 84.00 108 GLY A C 1
ATOM 831 O O . GLY A 1 108 ? -28.149 1.363 2.546 1.00 84.00 108 GLY A O 1
ATOM 832 N N . HIS A 1 109 ? -29.389 -0.186 1.506 1.00 71.56 109 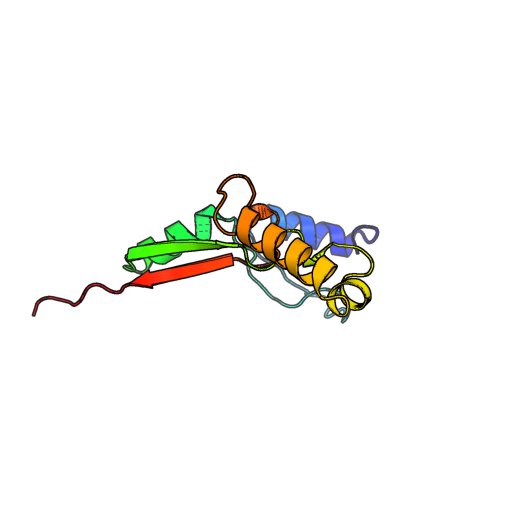HIS A N 1
ATOM 833 C CA . HIS A 1 109 ? -30.533 0.706 1.358 1.00 71.56 109 HIS A CA 1
ATOM 834 C C . HIS A 1 109 ? -31.224 0.802 2.719 1.00 71.56 109 HIS A C 1
ATOM 836 O O . HIS A 1 109 ? -31.588 -0.223 3.293 1.00 71.56 109 HIS A O 1
ATOM 842 N N . ALA A 1 110 ?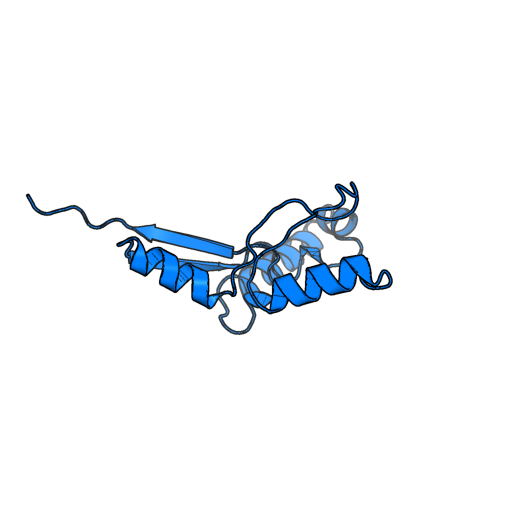 -31.391 2.016 3.245 1.00 61.59 110 ALA A N 1
ATOM 843 C CA . ALA A 1 110 ? -32.250 2.221 4.401 1.00 61.59 110 ALA A CA 1
ATOM 844 C C . ALA A 1 110 ? -33.667 1.781 4.008 1.00 61.59 110 ALA A C 1
ATOM 846 O O . ALA A 1 110 ? -34.253 2.343 3.081 1.00 61.59 110 ALA A O 1
ATOM 847 N N . HIS A 1 111 ? -34.196 0.749 4.663 1.00 54.50 111 HIS A N 1
ATOM 848 C CA . HIS A 1 111 ? -35.628 0.491 4.619 1.00 54.50 111 HIS A CA 1
ATOM 849 C C . HIS A 1 111 ? -36.309 1.674 5.316 1.00 54.50 111 HIS A C 1
ATOM 851 O O . HIS A 1 111 ? -36.054 1.916 6.496 1.00 54.50 111 HIS A O 1
ATOM 857 N N . GLY A 1 112 ? -37.055 2.458 4.533 1.00 45.72 112 GLY A N 1
ATOM 858 C CA . GLY A 1 112 ? -37.917 3.531 5.030 1.00 45.72 112 GLY A CA 1
ATOM 859 C C . GLY A 1 112 ? -39.137 3.000 5.761 1.00 45.72 112 GLY A C 1
ATOM 860 O O . GLY A 1 112 ? -39.501 1.824 5.526 1.00 45.72 112 GLY A O 1
#

Sequence (112 aa):
GLSDPAFRAIAEQDLASGQHRNPTGEPEWFTTAYFHHPDELAEEAAGAGLRLVELIGVEGLAAWLPQLEEQWEDPESREAILFSARAIESEPSLRGLSAHLLAVATRGHAHG